Protein AF-A0A7M7NC69-F1 (afdb_monomer_lite)

Radius of gyration: 20.35 Å; chains: 1; bounding box: 44×24×60 Å

Organism: Strongylocentrotus purpuratus (NCBI:txid7668)

Structure (mmCIF, N/CA/C/O backbone):
data_AF-A0A7M7NC69-F1
#
_entry.id   AF-A0A7M7NC69-F1
#
loop_
_atom_site.group_PDB
_atom_site.id
_atom_site.type_symbol
_atom_site.label_atom_id
_atom_site.label_alt_id
_atom_site.label_comp_id
_atom_site.label_asym_id
_atom_site.label_entity_id
_atom_site.label_seq_id
_atom_site.pdbx_PDB_ins_code
_atom_site.Cartn_x
_atom_site.Cartn_y
_atom_site.Cartn_z
_atom_site.occupancy
_atom_site.B_iso_or_equiv
_atom_site.auth_seq_id
_atom_site.auth_comp_id
_atom_site.auth_asym_id
_atom_site.auth_atom_id
_atom_site.pdbx_PDB_model_num
ATOM 1 N N . MET A 1 1 ? -2.591 -1.561 3.687 1.00 37.62 1 MET A N 1
ATOM 2 C CA . MET A 1 1 ? -1.153 -1.321 3.885 1.00 37.62 1 MET A CA 1
ATOM 3 C C . MET A 1 1 ? -0.515 -1.286 2.514 1.00 37.62 1 MET A C 1
ATOM 5 O O . MET A 1 1 ? -0.394 -2.347 1.917 1.00 37.62 1 MET A O 1
ATOM 9 N N . VAL A 1 2 ? -0.069 -0.120 2.028 1.00 35.25 2 VAL A N 1
ATOM 10 C CA . VAL A 1 2 ? 0.760 -0.079 0.810 1.00 35.25 2 VAL A CA 1
ATOM 11 C C . VAL A 1 2 ? 2.094 -0.771 1.100 1.00 35.25 2 VAL A C 1
ATOM 13 O O . VAL A 1 2 ? 2.995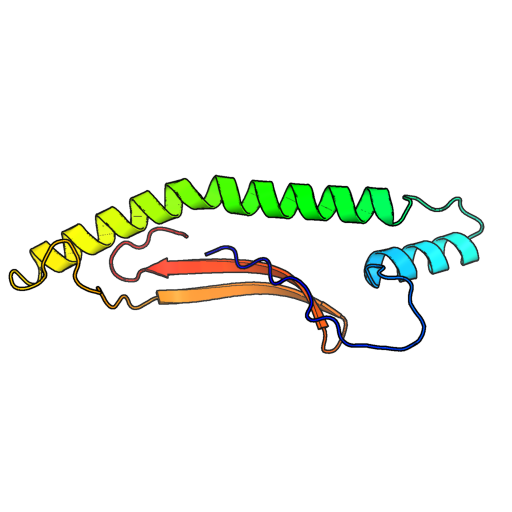 -0.197 1.717 1.00 35.25 2 VAL A O 1
ATOM 16 N N . ILE A 1 3 ? 2.197 -2.044 0.720 1.00 41.12 3 ILE A N 1
ATOM 17 C CA . ILE A 1 3 ? 3.460 -2.776 0.721 1.00 41.12 3 ILE A CA 1
ATOM 18 C C . ILE A 1 3 ? 4.160 -2.447 -0.591 1.00 41.12 3 ILE A C 1
ATOM 20 O O . ILE A 1 3 ? 3.929 -3.090 -1.611 1.00 41.12 3 ILE A O 1
ATOM 24 N N . VAL A 1 4 ? 5.051 -1.460 -0.559 1.00 41.44 4 VAL A N 1
ATOM 25 C CA . VAL A 1 4 ? 6.087 -1.358 -1.589 1.00 41.44 4 VAL A CA 1
ATOM 26 C C . VAL A 1 4 ? 7.134 -2.418 -1.252 1.00 41.44 4 VAL A C 1
ATOM 28 O O . VAL A 1 4 ? 8.044 -2.179 -0.458 1.00 41.44 4 VAL A O 1
ATOM 31 N N . CYS A 1 5 ? 6.973 -3.629 -1.789 1.00 38.25 5 CYS A N 1
ATOM 32 C CA . CYS A 1 5 ? 8.005 -4.656 -1.682 1.00 38.25 5 CYS A CA 1
ATOM 33 C C . CYS A 1 5 ? 9.243 -4.187 -2.451 1.00 38.25 5 CYS A C 1
ATOM 35 O O . CYS A 1 5 ? 9.244 -4.163 -3.679 1.00 38.25 5 CYS A O 1
ATOM 37 N N . ARG A 1 6 ? 10.308 -3.836 -1.721 1.00 39.41 6 ARG A N 1
ATOM 38 C CA . ARG A 1 6 ? 11.647 -3.726 -2.300 1.00 39.41 6 ARG A CA 1
ATOM 39 C C . ARG A 1 6 ? 12.147 -5.116 -2.673 1.00 39.41 6 ARG A C 1
ATOM 41 O O . ARG A 1 6 ? 11.976 -6.076 -1.923 1.00 39.41 6 ARG A O 1
ATOM 48 N N . ASN A 1 7 ? 12.776 -5.174 -3.838 1.00 38.50 7 ASN A N 1
ATOM 49 C CA . ASN A 1 7 ? 13.426 -6.343 -4.403 1.00 38.50 7 ASN A CA 1
ATOM 50 C C . ASN A 1 7 ? 14.302 -7.052 -3.348 1.00 38.50 7 ASN A C 1
ATOM 52 O O . ASN A 1 7 ? 15.130 -6.406 -2.700 1.00 38.50 7 ASN A O 1
ATOM 56 N N . LYS A 1 8 ? 14.169 -8.379 -3.203 1.00 31.02 8 LYS A N 1
ATOM 57 C CA . LYS A 1 8 ? 15.291 -9.167 -2.674 1.00 31.02 8 LYS A CA 1
ATOM 58 C C . LYS A 1 8 ? 16.433 -9.032 -3.688 1.00 31.02 8 LYS A C 1
ATOM 60 O O . LYS A 1 8 ? 16.165 -9.153 -4.884 1.00 31.02 8 LYS A O 1
ATOM 65 N N . PRO A 1 9 ? 17.688 -8.826 -3.262 1.00 34.75 9 PRO A N 1
ATOM 66 C CA . PRO A 1 9 ? 18.813 -8.940 -4.173 1.00 34.75 9 PRO A CA 1
ATOM 67 C C . PRO A 1 9 ? 18.907 -10.409 -4.601 1.00 34.75 9 PRO A C 1
ATOM 69 O O . PRO A 1 9 ? 19.407 -11.250 -3.860 1.00 34.75 9 PRO A O 1
ATOM 72 N N . GLN A 1 10 ? 18.362 -10.749 -5.768 1.00 34.91 10 GLN A N 1
ATOM 73 C CA . GLN A 1 10 ? 18.784 -11.958 -6.460 1.00 34.91 10 GLN A CA 1
ATOM 74 C C . GLN A 1 10 ? 20.052 -11.608 -7.223 1.00 34.91 10 GLN A C 1
ATOM 76 O O . GLN A 1 10 ? 20.030 -10.830 -8.176 1.00 34.91 10 GLN A O 1
ATOM 81 N N . SER A 1 11 ? 21.157 -12.165 -6.741 1.00 29.98 11 SER A N 1
ATOM 82 C CA . SER A 1 11 ? 22.471 -12.142 -7.363 1.00 29.98 11 SER A CA 1
ATOM 83 C C . SER A 1 11 ? 22.403 -12.800 -8.743 1.00 29.98 11 SER A C 1
ATOM 85 O O . SER A 1 11 ? 22.646 -13.994 -8.875 1.00 29.98 11 SER A O 1
ATOM 87 N N . TYR A 1 12 ? 22.067 -12.032 -9.775 1.00 35.78 12 TYR A N 1
ATOM 88 C CA . TYR A 1 12 ? 22.414 -12.384 -11.146 1.00 35.78 12 TYR A CA 1
ATOM 89 C C . TYR A 1 12 ? 23.674 -11.608 -11.507 1.00 35.78 12 TYR A C 1
ATOM 91 O O . TYR A 1 12 ? 23.695 -10.376 -11.503 1.00 35.78 12 TYR A O 1
ATOM 99 N N . SER A 1 13 ? 24.752 -12.350 -11.750 1.00 32.12 13 SER A N 1
ATOM 100 C CA . SER A 1 13 ? 26.026 -11.814 -12.209 1.00 32.12 13 SER A CA 1
ATOM 101 C C . SER A 1 13 ? 25.813 -11.098 -13.545 1.00 32.12 13 SER A C 1
ATOM 103 O O . SER A 1 13 ? 25.641 -11.754 -14.570 1.00 32.12 13 SER A O 1
ATOM 105 N N . GLY A 1 14 ? 25.794 -9.764 -13.542 1.00 35.44 14 GLY A N 1
ATOM 106 C CA . GLY A 1 14 ? 25.885 -8.997 -14.786 1.00 35.44 14 GLY A CA 1
ATOM 107 C C . GLY A 1 14 ? 25.243 -7.612 -14.810 1.00 35.44 14 GLY A C 1
ATOM 108 O O . GLY A 1 14 ? 25.647 -6.808 -15.640 1.00 35.44 14 GLY A O 1
ATOM 109 N N . SER A 1 15 ? 24.296 -7.275 -13.930 1.00 36.56 15 SER A N 1
ATOM 110 C CA . SER A 1 15 ? 23.625 -5.964 -13.995 1.00 36.56 15 SER A CA 1
ATOM 111 C C . SER A 1 15 ? 23.968 -5.082 -12.798 1.00 36.56 15 SER A C 1
ATOM 113 O O . SER A 1 15 ? 23.643 -5.416 -11.657 1.00 36.56 15 SER A O 1
ATOM 115 N N . ASN A 1 16 ? 24.588 -3.933 -13.072 1.00 37.44 16 ASN A N 1
ATOM 116 C CA . ASN A 1 16 ? 24.911 -2.865 -12.125 1.00 37.44 16 ASN A CA 1
ATOM 117 C C . ASN A 1 16 ? 23.653 -2.292 -11.442 1.00 37.44 16 ASN A C 1
ATOM 119 O O . ASN A 1 16 ? 23.185 -1.231 -11.833 1.00 37.44 16 ASN A O 1
ATOM 123 N N . GLY A 1 17 ? 23.084 -2.978 -10.444 1.00 45.62 17 GLY A N 1
ATOM 124 C CA . GLY A 1 17 ? 22.109 -2.431 -9.479 1.00 45.62 17 GLY A CA 1
ATOM 125 C C . GLY A 1 17 ? 20.875 -1.705 -10.050 1.00 45.62 17 GLY A C 1
ATOM 126 O O . GLY A 1 17 ? 20.233 -0.938 -9.329 1.00 45.62 17 GLY A O 1
ATOM 127 N N . GLY A 1 18 ? 20.569 -1.897 -11.333 1.00 51.03 18 GLY A N 1
ATOM 128 C CA . GLY A 1 18 ? 19.536 -1.192 -12.080 1.00 51.03 18 GLY A CA 1
ATOM 129 C C . GLY A 1 18 ? 18.184 -1.892 -12.008 1.00 51.03 18 GLY A C 1
ATOM 130 O O . GLY A 1 18 ? 18.072 -3.098 -11.785 1.00 51.03 18 GLY A O 1
ATOM 131 N N . CYS A 1 19 ? 17.123 -1.112 -12.168 1.00 58.91 19 CYS A N 1
ATOM 132 C C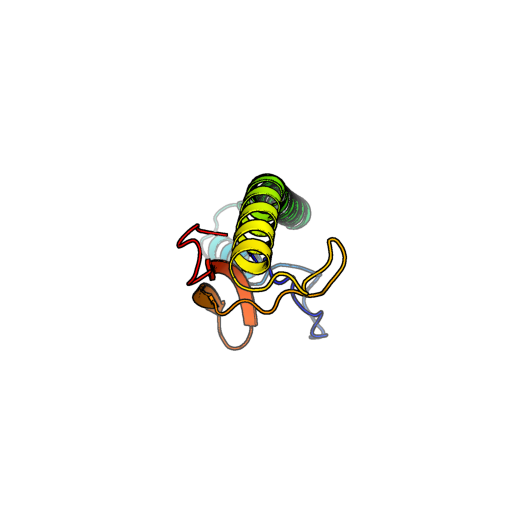A . CYS A 1 19 ? 15.772 -1.624 -12.340 1.00 58.91 19 CYS A CA 1
ATOM 133 C C . CYS A 1 19 ? 15.576 -2.061 -13.802 1.00 58.91 19 CYS A C 1
ATOM 135 O O . CYS A 1 19 ? 15.620 -1.246 -14.720 1.00 58.91 19 CYS A O 1
ATOM 137 N N . LEU A 1 20 ? 15.269 -3.346 -14.005 1.00 65.25 20 LEU A N 1
ATOM 138 C CA . LEU A 1 20 ? 15.195 -3.993 -15.326 1.00 65.25 20 LEU A CA 1
ATOM 139 C C . LEU A 1 20 ? 14.299 -3.272 -16.350 1.00 65.25 20 LEU A C 1
ATOM 141 O O . LEU A 1 20 ? 14.568 -3.329 -17.545 1.00 65.25 20 LEU A O 1
ATOM 145 N N . ALA A 1 21 ? 13.231 -2.603 -15.902 1.00 70.19 21 ALA A N 1
ATOM 146 C CA . ALA A 1 21 ? 12.351 -1.829 -16.780 1.00 70.19 21 ALA A CA 1
ATOM 147 C C . ALA A 1 21 ? 13.069 -0.608 -17.376 1.00 70.19 21 ALA A C 1
ATOM 149 O O . ALA A 1 21 ? 12.998 -0.380 -18.583 1.00 70.19 21 ALA A O 1
ATOM 150 N N . ARG A 1 22 ? 13.802 0.138 -16.542 1.00 77.56 22 ARG A N 1
ATOM 151 C CA . ARG A 1 22 ? 14.603 1.286 -16.974 1.00 77.56 22 ARG A CA 1
ATOM 152 C C . ARG A 1 22 ? 15.724 0.833 -17.899 1.00 77.56 22 ARG A C 1
ATOM 154 O O . ARG A 1 22 ? 15.909 1.451 -18.937 1.00 77.56 22 ARG A O 1
ATOM 161 N N . ASP A 1 23 ? 16.402 -0.260 -17.561 1.00 77.06 23 ASP A N 1
ATOM 162 C CA . ASP A 1 23 ? 17.494 -0.787 -18.385 1.00 77.06 23 ASP A CA 1
ATOM 163 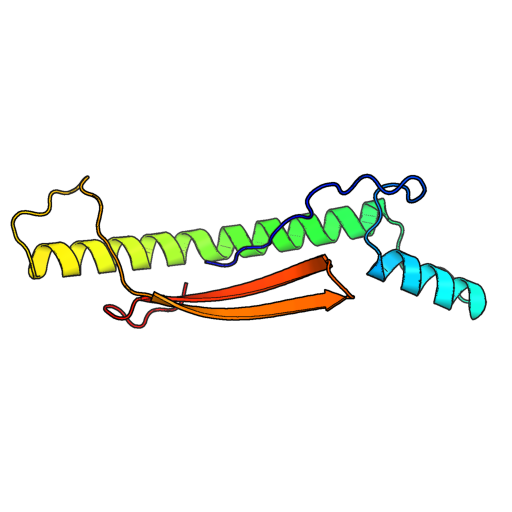C C . ASP A 1 23 ? 16.980 -1.244 -19.762 1.00 77.06 23 ASP A C 1
ATOM 165 O O . ASP A 1 23 ? 17.501 -0.794 -20.774 1.00 77.06 23 ASP A O 1
ATOM 169 N N . SER A 1 24 ? 15.863 -1.982 -19.826 1.00 77.00 24 SER A N 1
ATOM 170 C CA . SER A 1 24 ? 15.261 -2.382 -21.111 1.00 77.00 24 SER A CA 1
ATOM 171 C C . SER A 1 24 ? 14.775 -1.207 -21.967 1.00 77.00 24 SER A C 1
ATOM 173 O O . SER A 1 24 ? 14.842 -1.258 -23.195 1.00 77.00 24 SER A O 1
ATOM 175 N N . LEU A 1 25 ? 14.282 -0.138 -21.332 1.00 79.75 25 LEU A N 1
ATOM 176 C CA . LEU A 1 25 ? 13.888 1.079 -22.034 1.00 79.75 25 LEU A CA 1
ATOM 177 C C . LEU A 1 25 ? 15.123 1.824 -22.550 1.00 79.75 25 LEU A C 1
ATOM 179 O O . LEU A 1 25 ? 15.109 2.294 -23.681 1.00 79.75 25 LEU A O 1
ATOM 183 N N . CYS A 1 26 ? 16.192 1.907 -21.755 1.00 79.88 26 CYS A N 1
ATOM 184 C CA . CYS A 1 26 ? 17.470 2.455 -22.199 1.00 79.88 26 CYS A CA 1
ATOM 185 C C . CYS A 1 26 ? 18.021 1.683 -23.404 1.00 79.88 26 CYS A C 1
ATOM 187 O O . CYS A 1 26 ? 18.374 2.324 -24.388 1.00 79.88 26 CYS A O 1
ATOM 189 N N . ASP A 1 27 ? 18.006 0.347 -23.370 1.00 83.06 27 ASP A N 1
ATOM 190 C CA . ASP A 1 27 ? 18.445 -0.497 -24.487 1.00 83.06 27 ASP A CA 1
ATOM 191 C C . ASP A 1 27 ? 17.634 -0.217 -25.760 1.00 83.06 27 ASP A C 1
ATOM 193 O O . ASP A 1 27 ? 18.199 -0.003 -26.832 1.00 83.06 27 ASP A O 1
ATOM 197 N N . LEU A 1 28 ? 16.302 -0.152 -25.646 1.00 84.00 28 LEU A N 1
ATOM 198 C CA . LEU A 1 28 ? 15.421 0.178 -26.768 1.00 84.00 28 LEU A CA 1
ATOM 199 C C . LEU A 1 28 ? 15.714 1.574 -27.332 1.00 84.00 28 LEU A C 1
ATOM 201 O O . LEU A 1 28 ? 15.775 1.745 -28.545 1.00 84.00 28 LEU A O 1
ATOM 205 N N . LEU A 1 29 ? 15.930 2.570 -26.477 1.00 82.56 29 LEU A N 1
ATOM 206 C CA . LEU A 1 29 ? 16.248 3.929 -26.918 1.00 82.56 29 LEU A CA 1
ATOM 207 C C . LEU A 1 29 ? 17.612 4.002 -27.605 1.00 82.56 29 LEU A C 1
ATOM 209 O O . LEU A 1 29 ? 17.744 4.713 -28.601 1.00 82.56 29 LEU A O 1
ATOM 213 N N . THR A 1 30 ? 18.592 3.235 -27.118 1.00 84.06 30 THR A N 1
ATOM 214 C CA . THR A 1 30 ? 19.888 3.058 -27.779 1.00 84.06 30 THR A CA 1
ATOM 215 C C . THR A 1 30 ? 19.720 2.420 -29.157 1.00 84.06 30 THR A C 1
ATOM 217 O O . THR A 1 30 ? 20.290 2.927 -30.120 1.00 84.06 30 THR A O 1
ATOM 220 N N . ILE A 1 31 ? 18.888 1.378 -29.288 1.00 89.69 31 ILE A N 1
ATOM 221 C CA . ILE A 1 31 ? 18.561 0.752 -30.583 1.00 89.69 31 ILE A CA 1
ATOM 222 C C . ILE A 1 31 ? 17.905 1.761 -31.535 1.00 89.69 31 ILE A C 1
ATOM 224 O O . ILE A 1 31 ? 18.226 1.792 -32.720 1.00 89.69 31 ILE A O 1
ATOM 228 N N . LEU A 1 32 ? 17.008 2.605 -31.024 1.00 90.56 32 LEU A N 1
ATOM 229 C CA . LEU A 1 32 ? 16.315 3.633 -31.804 1.00 90.56 32 LEU A CA 1
ATOM 230 C C . LEU A 1 32 ? 17.186 4.865 -32.116 1.00 90.56 32 LEU A C 1
ATOM 232 O O . LEU A 1 32 ? 16.706 5.793 -32.762 1.00 90.56 32 LEU A O 1
ATOM 236 N N . GLY A 1 33 ? 18.446 4.903 -31.665 1.00 86.12 33 GLY A N 1
ATOM 237 C CA . GLY A 1 33 ? 19.348 6.040 -31.876 1.00 86.12 33 GLY A CA 1
ATOM 238 C C . GLY A 1 33 ? 18.923 7.312 -31.132 1.00 86.12 33 GLY A C 1
ATOM 239 O O . GLY A 1 33 ? 19.317 8.415 -31.503 1.00 86.12 33 GLY A O 1
ATOM 240 N N . THR A 1 34 ? 18.103 7.169 -30.092 1.00 83.50 34 THR A N 1
ATOM 241 C CA . THR A 1 34 ? 17.584 8.273 -29.275 1.00 83.50 34 THR A CA 1
ATOM 242 C C . THR A 1 34 ? 18.360 8.388 -27.963 1.00 83.50 34 THR A C 1
ATOM 244 O O . THR A 1 34 ? 18.813 7.387 -27.406 1.00 83.50 34 THR A O 1
ATOM 247 N N . ALA A 1 35 ? 18.535 9.611 -27.455 1.00 73.69 35 ALA A N 1
ATOM 248 C CA . ALA A 1 35 ? 19.256 9.834 -26.203 1.00 73.69 35 ALA A CA 1
ATOM 249 C C . ALA A 1 35 ? 18.555 9.131 -25.015 1.00 73.69 35 ALA A C 1
ATOM 251 O O . ALA A 1 35 ? 17.322 9.145 -24.937 1.00 73.69 35 ALA A O 1
ATOM 252 N N . PRO A 1 36 ? 19.305 8.529 -24.072 1.00 66.19 36 PRO A N 1
ATOM 253 C CA . PRO A 1 36 ? 18.712 7.843 -22.928 1.00 66.19 36 PRO A CA 1
ATOM 254 C C . PRO A 1 36 ? 18.011 8.835 -21.988 1.00 66.19 36 PRO A C 1
ATOM 256 O O . PRO A 1 36 ? 18.552 9.886 -21.655 1.00 66.19 36 PRO A O 1
ATOM 259 N N . LEU A 1 37 ? 16.806 8.474 -21.535 1.00 67.69 37 LEU A N 1
ATOM 260 C CA . LEU A 1 37 ? 15.895 9.399 -20.850 1.00 67.69 37 LEU A CA 1
ATOM 261 C C . LEU A 1 37 ? 16.327 9.785 -19.423 1.00 67.69 37 LEU A C 1
ATOM 263 O O . LEU A 1 37 ? 16.047 10.906 -19.012 1.00 67.69 37 LEU A O 1
ATOM 267 N N . VAL A 1 38 ? 16.973 8.895 -18.648 1.00 70.81 38 VAL A N 1
ATOM 268 C CA . VAL A 1 38 ? 17.376 9.161 -17.246 1.00 70.81 38 VAL A CA 1
ATOM 269 C C . VAL A 1 38 ? 18.534 8.243 -16.799 1.00 70.81 38 VAL A C 1
ATOM 271 O O . VAL A 1 38 ? 18.521 7.028 -17.037 1.00 70.81 38 VAL A O 1
ATOM 274 N N . GLU A 1 39 ? 19.523 8.791 -16.085 1.00 78.19 39 GLU A N 1
ATOM 275 C CA . GLU A 1 39 ? 20.588 8.005 -15.440 1.00 78.19 39 GLU A CA 1
ATOM 276 C C . GLU A 1 39 ? 20.057 7.130 -14.288 1.00 78.19 39 GLU A C 1
ATOM 278 O O . GLU A 1 39 ? 19.186 7.546 -13.518 1.00 78.19 39 GLU A O 1
ATOM 283 N N . ALA A 1 40 ? 20.617 5.926 -14.118 1.00 78.06 40 ALA A N 1
ATOM 284 C CA . ALA A 1 40 ? 20.183 4.973 -13.089 1.00 78.06 40 ALA A CA 1
ATOM 285 C C . ALA A 1 40 ? 20.140 5.561 -11.660 1.00 78.06 40 ALA A C 1
ATOM 287 O O . ALA A 1 40 ? 19.145 5.332 -10.967 1.00 78.06 40 ALA A O 1
ATOM 288 N N . PRO A 1 41 ? 21.133 6.356 -11.199 1.00 80.31 41 PRO A N 1
ATOM 289 C CA . PRO A 1 41 ? 21.098 6.940 -9.858 1.00 80.31 41 PRO A CA 1
ATOM 290 C C . PRO A 1 41 ? 19.938 7.924 -9.666 1.00 80.31 41 PRO A C 1
ATOM 292 O O . PRO A 1 41 ? 19.308 7.934 -8.607 1.00 80.31 41 PRO A O 1
ATOM 295 N N . SER A 1 42 ? 19.634 8.726 -10.691 1.00 80.94 42 SER A N 1
ATOM 296 C CA . SER A 1 42 ? 18.531 9.691 -10.662 1.00 80.94 42 SER A CA 1
ATOM 297 C C . SER A 1 42 ? 17.176 8.978 -10.607 1.00 80.94 42 SER A C 1
ATOM 299 O O . SER A 1 42 ? 16.347 9.279 -9.746 1.00 80.94 42 SER A O 1
ATOM 301 N N . TYR A 1 43 ? 16.992 7.945 -11.437 1.00 79.50 43 TYR A N 1
ATOM 302 C CA . TYR A 1 43 ? 15.783 7.121 -11.427 1.00 79.50 43 TYR A CA 1
ATOM 303 C C . TYR A 1 43 ? 15.581 6.416 -10.078 1.00 79.50 43 TYR A C 1
ATOM 305 O O . TYR A 1 43 ? 14.511 6.507 -9.477 1.00 79.50 43 TYR A O 1
ATOM 313 N N . ASN A 1 44 ? 16.621 5.759 -9.556 1.00 77.81 44 ASN A N 1
ATOM 314 C CA . ASN A 1 44 ? 16.539 5.039 -8.285 1.00 77.81 44 ASN A CA 1
ATOM 315 C C . ASN A 1 44 ? 16.229 5.981 -7.113 1.00 77.81 44 ASN A C 1
ATOM 317 O O . ASN A 1 44 ? 15.439 5.627 -6.235 1.00 77.81 44 ASN A O 1
ATOM 321 N N . ARG A 1 45 ? 16.794 7.198 -7.112 1.00 82.56 45 ARG A N 1
ATOM 322 C CA . ARG A 1 45 ? 16.454 8.234 -6.127 1.00 82.56 45 ARG A CA 1
ATOM 323 C C . ARG A 1 45 ? 14.978 8.609 -6.217 1.00 82.56 45 ARG A C 1
ATOM 325 O O . ARG A 1 45 ? 14.303 8.622 -5.194 1.00 82.56 45 ARG A O 1
ATOM 332 N N . HIS A 1 46 ? 14.475 8.860 -7.423 1.00 80.81 46 HIS A N 1
ATOM 333 C CA . HIS A 1 46 ? 13.077 9.225 -7.634 1.00 80.81 46 HIS A CA 1
ATOM 334 C C . HIS A 1 46 ? 12.110 8.137 -7.140 1.00 80.81 46 HIS A C 1
ATOM 336 O O . HIS A 1 46 ? 11.181 8.425 -6.387 1.00 80.81 46 HIS A O 1
ATOM 342 N N . ILE A 1 47 ? 12.374 6.873 -7.478 1.00 78.06 47 ILE A N 1
ATOM 343 C CA . ILE A 1 47 ? 11.585 5.731 -7.001 1.00 78.06 47 ILE A CA 1
AT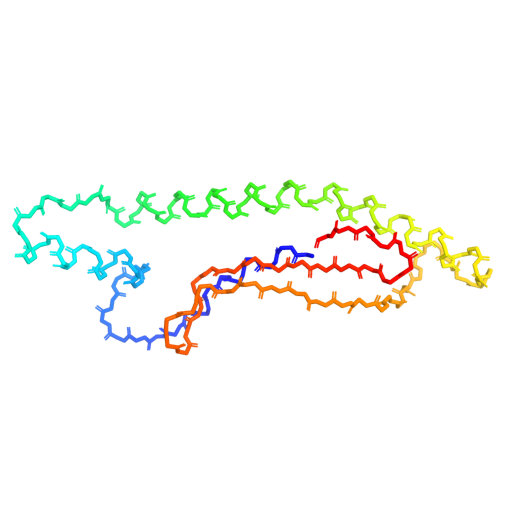OM 344 C C . ILE A 1 47 ? 11.628 5.605 -5.473 1.00 78.06 47 ILE A C 1
ATOM 346 O O . ILE A 1 47 ? 10.597 5.365 -4.839 1.00 78.06 47 ILE A O 1
ATOM 350 N N . ALA A 1 48 ? 12.798 5.799 -4.858 1.00 80.88 48 ALA A N 1
ATOM 351 C CA . ALA A 1 48 ? 12.921 5.782 -3.406 1.00 80.88 48 ALA A CA 1
ATOM 352 C C . ALA A 1 48 ? 12.089 6.896 -2.748 1.00 80.88 48 ALA A C 1
ATOM 354 O O . ALA A 1 48 ? 11.404 6.623 -1.762 1.00 80.88 48 ALA A O 1
ATOM 355 N N . THR A 1 49 ? 12.095 8.107 -3.316 1.00 84.50 49 THR A N 1
ATOM 356 C CA . THR A 1 49 ? 11.282 9.241 -2.851 1.00 84.50 49 THR A CA 1
ATOM 357 C C . THR A 1 49 ? 9.782 8.968 -2.978 1.00 84.50 49 THR A C 1
ATOM 359 O O . THR A 1 49 ? 9.031 9.220 -2.037 1.00 84.50 49 THR A O 1
ATOM 362 N N . LEU A 1 50 ? 9.327 8.408 -4.103 1.00 81.88 50 LEU A N 1
ATOM 363 C CA . LEU A 1 50 ? 7.920 8.024 -4.276 1.00 81.88 50 LEU A CA 1
ATOM 364 C C . LEU A 1 50 ? 7.496 6.970 -3.248 1.00 81.88 50 LEU A C 1
ATOM 366 O O . LEU A 1 50 ? 6.433 7.082 -2.635 1.00 81.88 50 LEU A O 1
ATOM 370 N N . SER A 1 51 ? 8.350 5.971 -3.013 1.00 80.25 51 SER A N 1
ATOM 371 C CA . SER A 1 51 ? 8.098 4.942 -2.007 1.00 80.25 51 SER A CA 1
ATOM 372 C C . SER A 1 51 ? 8.007 5.524 -0.597 1.00 80.25 51 SER A C 1
ATOM 374 O O . SER A 1 51 ? 7.138 5.096 0.163 1.00 80.25 51 SER A O 1
ATOM 376 N N . SER A 1 52 ? 8.882 6.463 -0.223 1.00 81.69 52 SER A N 1
ATOM 377 C CA . SER A 1 52 ? 8.837 7.075 1.108 1.00 81.69 52 SER A CA 1
ATOM 378 C C . SER A 1 52 ? 7.597 7.947 1.286 1.00 81.69 52 SER A C 1
ATOM 380 O O . SER A 1 52 ? 6.934 7.842 2.314 1.00 81.69 52 SER A O 1
ATOM 382 N N . LEU A 1 53 ? 7.232 8.733 0.268 1.00 83.94 53 LEU A N 1
ATOM 383 C CA . LEU A 1 53 ? 6.050 9.596 0.301 1.00 83.94 53 LEU A CA 1
ATOM 384 C C . LEU A 1 53 ? 4.750 8.780 0.398 1.00 83.94 53 LEU A C 1
ATOM 386 O O . LEU A 1 53 ? 3.859 9.095 1.187 1.00 83.94 53 LEU A O 1
ATOM 390 N N . SER A 1 54 ? 4.654 7.684 -0.358 1.00 80.50 54 SER A N 1
ATOM 391 C CA . SER A 1 54 ? 3.513 6.764 -0.286 1.00 80.50 54 SER A CA 1
ATOM 392 C C . SER A 1 54 ? 3.391 6.102 1.093 1.00 80.50 54 SER A C 1
ATOM 394 O O . SER A 1 54 ? 2.293 5.967 1.638 1.00 80.50 54 SER A O 1
ATOM 396 N N . GLN A 1 55 ? 4.516 5.726 1.708 1.00 80.50 55 GLN A N 1
ATOM 397 C CA . GLN A 1 55 ? 4.501 5.180 3.064 1.00 80.50 55 GLN A CA 1
ATOM 398 C C . GLN A 1 55 ? 4.088 6.221 4.100 1.00 80.50 55 GLN A C 1
ATOM 400 O O . GLN A 1 55 ? 3.319 5.887 4.996 1.00 80.50 55 GLN A O 1
ATOM 405 N N . GLU A 1 56 ? 4.588 7.451 3.992 1.00 84.44 56 GLU A N 1
ATOM 406 C CA . GLU A 1 56 ? 4.281 8.539 4.920 1.00 84.44 56 GLU A CA 1
ATOM 407 C C . GLU A 1 56 ? 2.804 8.922 4.886 1.00 84.44 56 GLU A C 1
ATOM 409 O O . GLU A 1 56 ? 2.150 8.882 5.924 1.00 84.44 56 GLU A O 1
ATOM 414 N N . THR A 1 57 ? 2.249 9.151 3.696 1.00 79.38 57 THR A N 1
ATOM 415 C CA . THR A 1 57 ? 0.812 9.430 3.514 1.00 79.38 57 THR A CA 1
ATOM 416 C C . THR A 1 57 ? -0.081 8.315 4.065 1.00 79.38 57 THR A C 1
ATOM 418 O O . THR A 1 57 ? -1.159 8.576 4.591 1.00 79.38 57 THR A O 1
ATOM 421 N N . SER A 1 58 ? 0.387 7.065 4.030 1.00 80.62 58 SER A N 1
ATOM 422 C CA . SER A 1 58 ? -0.353 5.926 4.583 1.00 80.62 58 SER A CA 1
ATOM 423 C C . SER A 1 58 ? -0.260 5.801 6.112 1.00 80.62 58 SER A C 1
ATOM 425 O O . SER A 1 58 ? -1.042 5.052 6.699 1.00 80.62 58 SER A O 1
ATOM 427 N N . LYS A 1 59 ? 0.707 6.443 6.788 1.00 84.88 59 LYS A N 1
ATOM 428 C CA . LYS A 1 59 ? 0.929 6.256 8.239 1.00 84.88 59 LYS A CA 1
ATOM 429 C C . LYS A 1 59 ? -0.234 6.780 9.067 1.00 84.88 59 LYS A C 1
ATOM 431 O O . LYS A 1 59 ? -0.678 6.086 9.980 1.00 84.88 59 LYS A O 1
ATOM 436 N N . ASP A 1 60 ? -0.718 7.974 8.757 1.00 85.56 60 ASP A N 1
ATOM 437 C CA . ASP A 1 60 ? -1.753 8.616 9.567 1.00 85.56 60 ASP A CA 1
ATOM 438 C C . ASP A 1 60 ? -3.095 7.906 9.407 1.00 85.56 60 ASP A C 1
ATOM 440 O O . ASP A 1 60 ? -3.769 7.622 10.399 1.00 85.56 60 ASP A O 1
ATOM 444 N N . GLN A 1 61 ? -3.413 7.479 8.181 1.00 84.50 61 GLN A N 1
ATOM 445 C CA . GLN A 1 61 ? -4.595 6.664 7.918 1.00 84.50 61 GLN A CA 1
ATOM 446 C C . GLN A 1 61 ? -4.527 5.315 8.649 1.00 84.50 61 GLN A C 1
ATOM 448 O O . GLN A 1 61 ? -5.490 4.923 9.303 1.00 84.50 61 GLN A O 1
ATOM 453 N N . LYS A 1 62 ? -3.370 4.633 8.634 1.00 85.31 62 LYS A N 1
ATOM 454 C CA . LYS A 1 62 ? -3.164 3.388 9.399 1.00 85.31 62 LYS A CA 1
ATOM 455 C C . LYS A 1 62 ? -3.410 3.582 10.892 1.00 85.31 62 LYS A C 1
ATOM 457 O O . LYS A 1 62 ? -4.083 2.756 11.499 1.00 85.31 62 LYS A O 1
ATOM 462 N N . LYS A 1 63 ? -2.877 4.657 11.483 1.00 89.00 63 LYS A N 1
ATOM 463 C CA . LYS A 1 63 ? -3.067 4.960 12.911 1.00 89.00 63 LYS A CA 1
ATOM 464 C C . LYS A 1 63 ? -4.537 5.207 13.238 1.00 89.00 63 LYS A C 1
ATOM 466 O O . LYS A 1 63 ? -5.036 4.655 14.214 1.00 89.00 63 LYS A O 1
ATOM 471 N N . LYS A 1 64 ? -5.230 5.991 12.407 1.00 88.88 64 LYS A N 1
ATOM 472 C CA . LYS A 1 64 ? -6.657 6.283 12.576 1.00 88.88 64 LYS A CA 1
ATOM 473 C C . LYS A 1 64 ? -7.504 5.010 12.516 1.00 88.88 64 LYS A C 1
ATOM 475 O O . LYS A 1 64 ? -8.314 4.772 13.410 1.00 88.88 64 LYS A O 1
ATOM 480 N N . VAL A 1 65 ? -7.276 4.168 11.507 1.00 87.50 65 VAL A N 1
ATOM 481 C CA . VAL A 1 65 ? -8.010 2.905 11.346 1.00 87.50 65 VAL A CA 1
ATOM 482 C C . VAL A 1 65 ? -7.704 1.937 12.488 1.00 87.50 65 VAL A C 1
ATOM 484 O O . VAL A 1 65 ? -8.627 1.334 13.027 1.00 87.50 65 VAL A O 1
ATOM 487 N N . ALA A 1 66 ? -6.442 1.829 12.914 1.00 88.31 66 ALA A N 1
ATOM 488 C CA . ALA A 1 66 ? -6.056 0.985 14.043 1.00 88.31 66 ALA A CA 1
ATOM 489 C C . ALA A 1 66 ? -6.735 1.414 15.355 1.00 88.31 66 ALA A C 1
ATOM 491 O O . ALA A 1 66 ? -7.240 0.563 16.084 1.00 88.31 66 ALA A O 1
ATOM 492 N N . ALA A 1 67 ? -6.804 2.722 15.631 1.00 89.81 67 ALA A N 1
ATOM 493 C CA . ALA A 1 67 ? -7.510 3.245 16.800 1.00 89.81 67 ALA A CA 1
ATOM 494 C C . ALA A 1 67 ? -9.017 2.939 16.744 1.00 89.81 67 ALA A C 1
ATOM 496 O O . ALA A 1 67 ? -9.593 2.490 17.732 1.00 89.81 67 ALA A O 1
ATOM 497 N N . CYS A 1 68 ? -9.647 3.109 15.574 1.00 89.69 68 CYS A N 1
ATOM 498 C CA . CYS A 1 68 ? -11.063 2.789 15.391 1.00 89.69 68 CYS A CA 1
ATOM 499 C C . CYS A 1 68 ? -11.354 1.290 15.574 1.00 89.69 68 CYS A C 1
ATOM 501 O O . CYS A 1 68 ? -12.324 0.929 16.237 1.00 89.69 68 CYS A O 1
ATOM 503 N N . LEU A 1 69 ? -10.506 0.415 15.025 1.00 90.25 69 LEU A N 1
ATOM 504 C CA . LEU A 1 69 ? -10.639 -1.035 15.181 1.00 90.25 69 LEU A CA 1
ATOM 505 C C . LEU A 1 69 ? -10.499 -1.468 16.638 1.00 90.25 69 LEU A C 1
ATOM 507 O O . LEU A 1 69 ? -11.310 -2.263 17.105 1.00 90.25 69 LEU A O 1
ATOM 511 N N . ARG A 1 70 ? -9.517 -0.918 17.364 1.00 88.94 70 ARG A N 1
ATOM 512 C CA . ARG A 1 70 ? -9.344 -1.211 18.791 1.00 88.94 70 ARG A CA 1
ATOM 513 C C . ARG A 1 70 ? -10.573 -0.793 19.591 1.00 88.94 70 ARG A C 1
ATOM 515 O O . ARG A 1 70 ? -11.062 -1.600 20.370 1.00 88.94 70 ARG A O 1
ATOM 522 N N . GLN A 1 71 ? -11.112 0.404 19.351 1.00 89.06 71 GLN A N 1
ATOM 523 C CA . GLN A 1 71 ? -12.330 0.843 20.034 1.00 89.06 71 GLN A CA 1
ATOM 524 C C . GLN A 1 71 ? -13.491 -0.129 19.789 1.00 89.06 71 GLN A C 1
ATOM 526 O O . GLN A 1 71 ? -14.110 -0.593 20.737 1.00 89.06 71 GLN A O 1
ATOM 531 N N . ARG A 1 72 ? -13.724 -0.529 18.532 1.00 88.19 72 ARG A N 1
ATOM 532 C CA . ARG A 1 72 ? -14.779 -1.502 18.198 1.00 88.19 72 ARG A CA 1
ATOM 533 C C . ARG A 1 72 ? -14.545 -2.877 18.820 1.00 88.19 72 ARG A C 1
ATOM 535 O O . ARG A 1 72 ? -15.513 -3.564 19.130 1.00 88.19 72 ARG A O 1
ATOM 542 N N . ALA A 1 73 ? -13.291 -3.300 18.965 1.00 88.62 73 ALA A N 1
ATOM 543 C CA . ALA A 1 73 ? -12.959 -4.550 19.635 1.00 88.62 73 ALA A CA 1
ATOM 544 C C . ALA A 1 73 ? -13.286 -4.471 21.133 1.00 88.62 73 ALA A C 1
ATOM 546 O O . ALA A 1 73 ? -13.962 -5.359 21.639 1.00 88.62 73 ALA A O 1
ATOM 547 N N . MET A 1 74 ? -12.912 -3.374 21.801 1.00 89.62 74 MET A N 1
ATOM 548 C CA . MET A 1 74 ? -13.233 -3.128 23.214 1.00 89.62 74 MET A CA 1
ATOM 549 C C . MET A 1 74 ? -14.743 -2.985 23.462 1.00 89.62 74 MET A C 1
ATOM 551 O O . MET A 1 74 ? -15.240 -3.422 24.496 1.00 89.62 74 MET A O 1
ATOM 555 N N . ASP A 1 75 ? -15.490 -2.420 22.507 1.00 88.56 75 ASP A N 1
ATOM 556 C CA . ASP A 1 75 ? -16.953 -2.319 22.592 1.00 88.56 75 ASP A CA 1
ATOM 557 C C . ASP A 1 75 ? -17.636 -3.702 22.508 1.00 88.56 75 ASP A C 1
ATOM 559 O O . ASP A 1 75 ? -18.717 -3.897 23.066 1.00 88.56 75 ASP A O 1
ATOM 563 N N . LYS A 1 76 ? -17.029 -4.665 21.794 1.00 87.50 76 LYS A N 1
ATOM 564 C CA . LYS A 1 76 ? -17.540 -6.041 21.640 1.00 87.50 76 LYS A CA 1
ATOM 565 C C . LYS A 1 76 ? -17.075 -6.975 22.758 1.00 87.50 76 LYS A C 1
ATOM 567 O O . LYS A 1 76 ? -17.817 -7.883 23.127 1.00 87.50 76 LYS A O 1
ATOM 572 N N . ASP A 1 77 ? -15.863 -6.772 23.262 1.00 87.12 77 ASP A N 1
ATOM 573 C CA . ASP A 1 77 ? -15.242 -7.587 24.300 1.00 87.12 77 ASP A CA 1
ATOM 574 C C . ASP A 1 77 ? -14.527 -6.698 25.327 1.00 87.12 77 ASP A C 1
ATOM 576 O O . ASP A 1 77 ? -13.457 -6.139 25.080 1.00 87.12 77 ASP A O 1
ATOM 580 N N . LEU A 1 78 ? -15.128 -6.607 26.516 1.00 85.88 78 LEU A N 1
ATOM 581 C CA . LEU A 1 78 ? -14.640 -5.802 27.638 1.00 85.88 78 LEU A CA 1
ATOM 582 C C . LEU A 1 78 ? -13.358 -6.362 28.280 1.00 85.88 78 LEU A C 1
ATOM 584 O O . LEU A 1 78 ? -12.791 -5.710 29.155 1.00 85.88 78 LEU A O 1
ATOM 588 N N . THR A 1 79 ? -12.919 -7.567 27.900 1.00 88.81 79 THR A N 1
ATOM 589 C CA . THR A 1 79 ? -11.681 -8.175 28.415 1.00 88.81 79 THR A CA 1
ATOM 590 C C . THR A 1 79 ? -10.431 -7.706 27.676 1.00 88.81 79 THR A C 1
ATOM 592 O O . THR A 1 79 ? -9.328 -7.874 28.195 1.00 88.81 79 THR A O 1
ATOM 595 N N . ILE A 1 80 ? -10.597 -7.073 26.509 1.00 87.00 80 ILE A N 1
ATOM 596 C CA . ILE A 1 80 ? -9.498 -6.547 25.698 1.00 87.00 80 ILE A CA 1
ATOM 597 C C . ILE A 1 80 ? -8.941 -5.277 26.347 1.00 87.00 8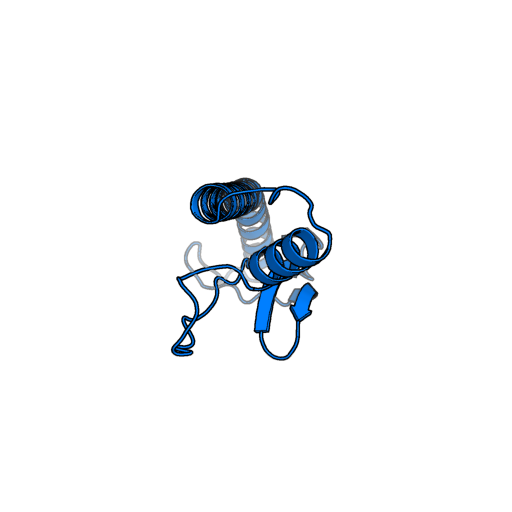0 ILE A C 1
ATOM 599 O O . ILE A 1 80 ? -9.603 -4.239 26.420 1.00 87.00 80 ILE A O 1
ATOM 603 N N . GLY A 1 81 ? -7.688 -5.349 26.785 1.00 84.19 81 GLY A N 1
ATOM 604 C CA . GLY A 1 81 ? -6.934 -4.225 27.317 1.00 84.19 81 GLY A CA 1
ATOM 605 C C . GLY A 1 81 ? -6.349 -3.306 26.239 1.00 84.19 81 GLY A C 1
ATOM 606 O O . GLY A 1 81 ? -6.266 -3.623 25.050 1.00 84.19 81 GLY A O 1
ATOM 607 N N . GLU A 1 82 ? -5.860 -2.143 26.672 1.00 82.50 82 GLU A N 1
ATOM 608 C CA . GLU A 1 82 ? -5.298 -1.104 25.793 1.00 82.50 82 GLU A CA 1
ATOM 609 C C . GLU A 1 82 ? -4.070 -1.568 24.988 1.00 82.50 82 GLU A C 1
ATOM 611 O O . GLU A 1 82 ? -3.831 -1.073 23.888 1.00 82.50 82 GLU A O 1
ATOM 616 N N . ASN A 1 83 ? -3.318 -2.548 25.497 1.00 85.75 83 ASN A N 1
ATOM 617 C CA . ASN A 1 83 ? -2.098 -3.058 24.863 1.00 85.75 83 ASN A CA 1
ATOM 618 C C . ASN A 1 83 ? -2.249 -4.462 24.265 1.00 85.75 83 ASN A C 1
ATOM 620 O O . ASN A 1 83 ? -1.279 -4.997 23.728 1.00 85.75 83 ASN A O 1
ATOM 624 N N . ASP A 1 84 ? -3.445 -5.048 24.317 1.00 88.56 84 ASP A N 1
ATOM 625 C CA . ASP A 1 84 ? -3.658 -6.398 23.802 1.00 88.56 84 ASP A CA 1
ATOM 626 C C . ASP A 1 84 ? -3.633 -6.424 22.273 1.00 88.56 84 ASP A C 1
ATOM 628 O O . ASP A 1 84 ? -3.911 -5.419 21.601 1.00 88.56 84 ASP A O 1
ATOM 632 N N . TYR A 1 85 ? -3.282 -7.583 21.720 1.00 87.19 85 TYR A N 1
ATOM 633 C CA . TYR A 1 85 ? -3.372 -7.830 20.287 1.00 87.19 85 TYR A CA 1
ATOM 634 C C . TYR A 1 85 ? -4.840 -7.988 19.885 1.00 87.19 85 TYR A C 1
ATOM 636 O O . TYR A 1 85 ? -5.597 -8.698 20.539 1.00 87.19 85 TYR A O 1
ATOM 644 N N . VAL A 1 86 ? -5.228 -7.323 18.797 1.00 87.69 86 VAL A N 1
ATOM 645 C CA . VAL A 1 86 ? -6.576 -7.404 18.228 1.00 87.69 86 VAL A CA 1
ATOM 646 C C . VAL A 1 86 ? -6.464 -8.064 16.863 1.00 87.69 86 VAL A C 1
ATOM 648 O O . VAL A 1 86 ? -5.861 -7.495 15.949 1.00 87.69 86 VAL A O 1
ATOM 651 N N . ASP A 1 87 ? -7.041 -9.254 16.728 1.00 86.62 87 ASP A N 1
ATOM 652 C CA . ASP A 1 87 ? -7.109 -9.953 15.449 1.00 86.62 87 ASP A CA 1
ATOM 653 C C . ASP A 1 87 ? -8.213 -9.350 14.579 1.00 86.62 87 ASP A C 1
ATOM 655 O O . ASP A 1 87 ? -9.360 -9.204 15.001 1.00 86.62 87 ASP A O 1
ATOM 659 N N . VAL A 1 88 ? -7.863 -8.985 13.343 1.00 84.06 88 VAL A N 1
ATOM 660 C CA . VAL A 1 88 ? -8.768 -8.294 12.419 1.00 84.06 88 VAL A CA 1
ATOM 661 C C . VAL A 1 88 ? -8.806 -9.027 11.089 1.00 84.06 88 VAL A C 1
ATOM 663 O O . VAL A 1 88 ? -7.787 -9.181 10.413 1.00 84.06 88 VAL A O 1
ATOM 666 N N . ALA A 1 89 ? -10.004 -9.439 10.684 1.00 87.62 89 ALA A N 1
ATOM 667 C CA . ALA A 1 89 ? -10.227 -10.005 9.364 1.00 87.62 89 ALA A CA 1
ATOM 668 C C . ALA A 1 89 ? -10.196 -8.902 8.293 1.00 87.62 89 ALA A C 1
ATOM 670 O O . ALA A 1 89 ? -10.870 -7.872 8.409 1.00 87.62 89 ALA A O 1
ATOM 671 N N . VAL A 1 90 ? -9.415 -9.130 7.235 1.00 84.06 90 VAL A N 1
ATOM 672 C CA . VAL A 1 90 ? -9.221 -8.182 6.132 1.00 84.06 90 VAL A CA 1
ATOM 673 C C . VAL A 1 90 ? -9.268 -8.915 4.780 1.00 84.06 90 VAL A C 1
ATOM 675 O O . VAL A 1 90 ? -8.544 -9.897 4.604 1.00 84.06 90 VAL A O 1
ATOM 678 N N . PRO A 1 91 ? -10.060 -8.470 3.787 1.00 83.19 91 PRO A N 1
ATOM 679 C CA . PRO A 1 91 ? -9.780 -8.737 2.394 1.00 83.19 91 PRO A CA 1
ATOM 680 C C . PRO A 1 91 ? -8.554 -7.923 1.964 1.00 83.19 91 PRO A C 1
ATOM 682 O O . PRO A 1 91 ? -8.314 -6.793 2.409 1.00 83.19 91 PRO A O 1
ATOM 685 N N . TYR A 1 92 ? -7.790 -8.521 1.063 1.00 83.88 92 TYR A N 1
ATOM 686 C CA . TYR A 1 92 ? -6.652 -7.897 0.415 1.00 83.88 92 TYR A CA 1
ATOM 687 C C . TYR A 1 92 ? -6.909 -7.861 -1.084 1.00 83.88 92 TYR A C 1
ATOM 689 O O . TYR A 1 92 ? -7.212 -8.895 -1.679 1.00 83.88 92 TYR A O 1
ATOM 697 N N . ASP A 1 93 ? -6.747 -6.685 -1.677 1.00 81.12 93 ASP A N 1
ATOM 698 C CA . ASP A 1 93 ? -6.712 -6.514 -3.124 1.00 81.12 93 ASP A CA 1
ATOM 699 C C . ASP A 1 93 ? -5.464 -5.720 -3.498 1.00 81.12 93 ASP A C 1
ATOM 701 O O . ASP A 1 93 ? -5.006 -4.853 -2.756 1.00 81.12 93 ASP A O 1
ATOM 705 N N . GLY A 1 94 ? -4.864 -6.026 -4.635 1.00 76.50 94 GLY A N 1
ATOM 706 C CA . GLY A 1 94 ? -3.633 -5.376 -5.026 1.00 76.50 94 GLY A CA 1
ATOM 707 C C . GLY A 1 94 ? -3.259 -5.640 -6.464 1.00 76.50 94 GLY A C 1
ATOM 708 O O . GLY A 1 94 ? -3.457 -6.725 -7.009 1.00 76.50 94 GLY A O 1
ATOM 709 N N . THR A 1 95 ? -2.643 -4.629 -7.063 1.00 72.25 95 THR A N 1
ATOM 710 C CA . THR A 1 95 ? -2.020 -4.740 -8.373 1.00 72.25 95 THR A CA 1
ATOM 711 C C . THR A 1 95 ? -0.512 -4.643 -8.235 1.00 72.25 95 THR A C 1
ATOM 713 O O . THR A 1 95 ? 0.037 -3.814 -7.506 1.00 72.25 95 THR A O 1
ATOM 716 N N . TRP A 1 96 ? 0.183 -5.510 -8.952 1.00 73.06 96 TRP A N 1
ATOM 717 C CA . TRP A 1 96 ? 1.636 -5.572 -8.986 1.00 73.06 96 TRP A CA 1
ATOM 718 C C . TRP A 1 96 ? 2.095 -5.452 -10.420 1.00 73.06 96 TRP A C 1
ATOM 720 O O . TRP A 1 96 ? 1.645 -6.193 -11.297 1.00 73.06 96 TRP A O 1
ATOM 730 N N . HIS A 1 97 ? 3.065 -4.573 -10.641 1.00 62.53 97 HIS A N 1
ATOM 731 C CA . HIS A 1 97 ? 3.797 -4.571 -11.886 1.00 62.53 97 HIS A CA 1
ATOM 732 C C . HIS A 1 97 ? 4.724 -5.795 -11.902 1.00 62.53 97 HIS A C 1
ATOM 734 O O . HIS A 1 97 ? 5.817 -5.782 -11.325 1.00 62.53 97 HIS A O 1
ATOM 740 N N . ARG A 1 98 ? 4.246 -6.885 -12.511 1.00 57.53 98 ARG A N 1
ATOM 741 C CA . ARG A 1 98 ? 4.996 -8.130 -12.711 1.00 57.53 98 ARG A CA 1
ATOM 742 C C . ARG A 1 98 ? 5.640 -8.135 -14.096 1.00 57.53 98 ARG A C 1
ATOM 744 O O . ARG A 1 98 ? 4.955 -7.912 -15.090 1.00 57.53 98 ARG A O 1
ATOM 751 N N . ARG A 1 99 ? 6.933 -8.467 -14.167 1.00 53.34 99 ARG A N 1
ATOM 752 C CA . ARG A 1 99 ? 7.604 -8.864 -15.415 1.00 53.34 99 ARG A CA 1
ATOM 753 C C . ARG A 1 99 ? 8.339 -10.182 -15.160 1.00 53.34 99 ARG A C 1
ATOM 755 O O . ARG A 1 99 ? 9.416 -10.190 -14.578 1.00 53.34 99 ARG A O 1
ATOM 762 N N . GLY A 1 100 ? 7.734 -11.301 -15.562 1.00 61.16 100 GLY A N 1
ATOM 763 C CA . GLY A 1 100 ? 8.215 -12.643 -15.205 1.00 61.16 100 GLY A CA 1
ATOM 764 C C . GLY A 1 100 ? 7.951 -12.985 -13.731 1.00 61.16 100 GLY A C 1
ATOM 765 O O . GLY A 1 100 ? 6.899 -12.642 -13.195 1.00 61.16 100 GLY A O 1
ATOM 766 N N . TYR A 1 101 ? 8.904 -13.648 -13.069 1.00 50.03 101 TYR A N 1
ATOM 767 C CA . TYR A 1 101 ? 8.799 -14.046 -11.654 1.00 50.03 101 TYR A CA 1
ATOM 768 C C . TYR A 1 101 ? 9.148 -12.931 -10.650 1.00 50.03 101 TYR A C 1
ATOM 770 O O . TYR A 1 101 ? 9.104 -13.165 -9.443 1.00 50.03 101 TYR A O 1
ATOM 778 N N . THR A 1 102 ? 9.493 -11.724 -11.110 1.00 47.88 102 THR A N 1
ATOM 779 C CA . THR A 1 102 ? 9.879 -10.601 -10.245 1.00 47.88 102 THR A CA 1
ATOM 780 C C . THR A 1 102 ? 8.896 -9.433 -10.373 1.00 47.88 102 THR A C 1
ATOM 782 O O . THR A 1 102 ? 8.441 -9.068 -11.461 1.00 47.88 102 THR A O 1
ATOM 785 N N . SER A 1 103 ? 8.528 -8.856 -9.226 1.00 51.84 103 SER A N 1
ATOM 786 C CA . SER A 1 103 ? 7.704 -7.644 -9.138 1.00 51.84 103 SER A CA 1
ATOM 787 C C . SER A 1 103 ? 8.600 -6.483 -8.726 1.00 51.84 103 SER A C 1
ATOM 789 O O . SER A 1 103 ? 9.314 -6.600 -7.731 1.00 51.84 103 SER A O 1
ATOM 791 N N . ASN A 1 104 ? 8.557 -5.380 -9.473 1.00 56.34 104 ASN A N 1
ATOM 792 C CA . ASN A 1 104 ? 9.370 -4.201 -9.168 1.00 56.34 104 ASN A CA 1
ATOM 793 C C . ASN A 1 104 ? 8.656 -3.289 -8.156 1.00 56.34 104 ASN A C 1
ATOM 795 O O . ASN A 1 104 ? 9.255 -2.851 -7.184 1.00 56.34 104 ASN A O 1
ATOM 799 N N . HIS A 1 105 ? 7.359 -3.043 -8.375 1.00 63.38 105 HIS A N 1
ATOM 800 C CA . HIS A 1 105 ? 6.507 -2.219 -7.518 1.00 63.38 105 HIS A CA 1
ATOM 801 C C . HIS A 1 105 ? 5.069 -2.739 -7.569 1.00 63.38 105 HIS A C 1
ATOM 803 O O . HIS A 1 105 ? 4.612 -3.224 -8.607 1.00 63.38 105 HIS A O 1
ATOM 809 N N . GLY A 1 106 ? 4.352 -2.614 -6.460 1.00 67.88 106 GLY A N 1
ATOM 810 C CA . GLY A 1 106 ? 2.942 -2.961 -6.369 1.00 67.88 106 GLY A CA 1
ATOM 811 C C . GLY A 1 106 ? 2.221 -2.046 -5.394 1.00 67.88 106 GLY A C 1
ATOM 812 O O . GLY A 1 106 ? 2.837 -1.460 -4.502 1.00 67.88 106 GLY A O 1
ATOM 813 N N . VAL A 1 107 ? 0.918 -1.919 -5.598 1.00 72.31 107 VAL A N 1
ATOM 814 C CA . VAL A 1 107 ? 0.005 -1.225 -4.698 1.00 72.31 107 VAL A CA 1
ATOM 815 C C . VAL A 1 107 ? -0.968 -2.267 -4.178 1.00 72.31 107 VAL A C 1
ATOM 817 O O . VAL A 1 107 ? -1.613 -2.962 -4.957 1.00 72.31 107 VAL A O 1
ATOM 820 N N . GLY A 1 108 ? -1.033 -2.382 -2.856 1.00 77.81 108 GLY A N 1
ATOM 821 C CA . GLY A 1 108 ? -1.969 -3.250 -2.160 1.00 77.81 108 GLY A CA 1
ATOM 822 C C . GLY A 1 108 ? -2.847 -2.428 -1.234 1.00 77.81 108 GLY A C 1
ATOM 823 O O . GLY A 1 108 ? -2.357 -1.530 -0.544 1.00 77.81 108 GLY A O 1
ATOM 824 N N . VAL A 1 109 ? -4.124 -2.768 -1.224 1.00 79.69 109 VAL A N 1
ATOM 825 C CA . VAL A 1 109 ? -5.170 -2.197 -0.394 1.00 79.69 109 VAL A CA 1
ATOM 826 C C . VAL A 1 109 ? -5.665 -3.272 0.567 1.00 79.69 109 VAL A C 1
ATOM 828 O O . VAL A 1 109 ? -5.876 -4.425 0.196 1.00 79.69 109 VAL A O 1
ATOM 831 N N . VAL A 1 110 ? -5.816 -2.888 1.830 1.00 83.12 110 VAL A N 1
ATOM 832 C CA . VAL A 1 110 ? -6.353 -3.738 2.895 1.00 83.12 110 VAL A CA 1
ATOM 833 C C . VAL A 1 110 ? -7.591 -3.050 3.454 1.00 83.12 110 VAL A C 1
ATOM 835 O O . VAL A 1 110 ? -7.534 -1.856 3.743 1.00 83.12 110 VAL A O 1
ATOM 838 N N . ILE A 1 111 ? -8.691 -3.786 3.620 1.00 84.69 111 ILE A N 1
ATOM 839 C CA . ILE A 1 111 ? -9.965 -3.215 4.083 1.00 84.69 111 ILE A CA 1
ATOM 840 C C . ILE A 1 111 ? -10.455 -3.994 5.309 1.00 84.69 111 ILE A C 1
ATOM 842 O O . ILE A 1 111 ? -10.942 -5.099 5.167 1.00 84.69 111 ILE A O 1
ATOM 846 N N . PRO A 1 112 ? -10.369 -3.500 6.544 1.00 85.00 112 PRO A N 1
ATOM 847 C CA . PRO A 1 112 ? -10.929 -4.218 7.683 1.00 85.00 112 PRO A CA 1
ATOM 848 C C . PRO A 1 112 ? -12.430 -4.425 7.513 1.00 85.00 112 PRO A C 1
ATOM 850 O O . PRO A 1 112 ? -13.154 -3.470 7.239 1.00 85.00 112 PRO A O 1
ATOM 853 N N . ILE A 1 113 ? -12.900 -5.659 7.703 1.00 84.38 113 ILE A N 1
ATOM 854 C CA . ILE A 1 113 ? -14.327 -5.986 7.555 1.00 84.38 113 ILE A CA 1
ATOM 855 C C . ILE A 1 113 ? -15.163 -5.188 8.562 1.00 84.38 113 ILE A C 1
ATOM 857 O O . ILE A 1 113 ? -16.263 -4.745 8.245 1.00 84.38 113 ILE A O 1
ATOM 861 N N . ASP A 1 114 ? -14.615 -4.956 9.757 1.00 81.44 114 ASP A N 1
ATOM 862 C CA . ASP A 1 114 ? -15.321 -4.250 10.818 1.00 81.44 114 ASP A CA 1
ATOM 863 C C . ASP A 1 114 ? -15.501 -2.761 10.539 1.00 81.44 114 ASP A C 1
ATOM 865 O O . ASP A 1 114 ? -16.559 -2.237 10.867 1.00 81.44 114 ASP A O 1
ATOM 869 N N . THR A 1 115 ? -14.508 -2.060 9.980 1.00 80.06 115 THR A N 1
ATOM 870 C CA . THR A 1 115 ? -14.592 -0.606 9.733 1.00 80.06 115 THR A CA 1
ATOM 871 C C . THR A 1 115 ? -14.975 -0.252 8.303 1.00 80.06 115 THR A C 1
ATOM 873 O O . THR A 1 115 ? -15.544 0.815 8.092 1.0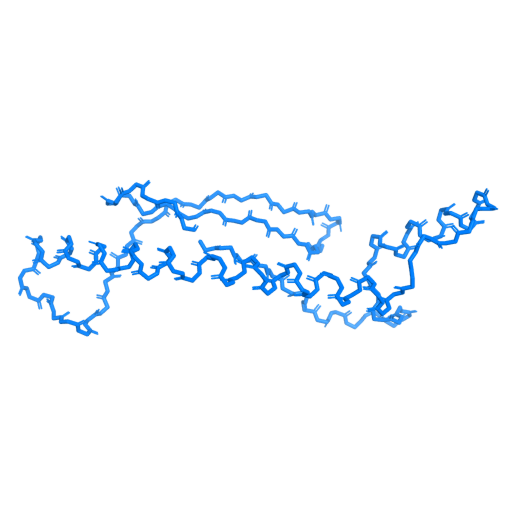0 80.06 115 THR A O 1
ATOM 876 N N . GLY A 1 116 ? -14.655 -1.104 7.327 1.00 78.25 116 GLY A N 1
ATOM 877 C CA . GLY A 1 116 ? -14.775 -0.799 5.900 1.00 78.25 116 GLY A CA 1
ATOM 878 C C . GLY A 1 116 ? -13.815 0.295 5.414 1.00 78.25 116 GLY A C 1
ATOM 879 O O . GLY A 1 116 ? -13.894 0.708 4.260 1.00 78.25 116 GLY A O 1
ATOM 880 N N . GLU A 1 117 ? -12.915 0.787 6.273 1.00 79.50 117 GLU A N 1
ATOM 881 C CA . GLU A 1 117 ? -11.983 1.861 5.929 1.00 79.50 117 GLU A CA 1
ATOM 882 C C . GLU A 1 117 ? -10.759 1.326 5.180 1.00 79.50 117 GLU A C 1
ATOM 884 O O . GLU A 1 117 ? -10.177 0.307 5.532 1.00 79.50 117 GLU A O 1
ATOM 889 N N . ILE A 1 118 ? -10.335 2.044 4.145 1.00 72.88 118 ILE A N 1
ATOM 890 C CA . ILE A 1 118 ? -9.230 1.631 3.277 1.00 72.88 118 ILE A CA 1
ATOM 891 C C . ILE A 1 118 ? -7.876 1.990 3.908 1.00 72.88 118 ILE A C 1
ATOM 893 O O . ILE A 1 118 ? -7.686 3.107 4.402 1.00 72.88 118 ILE A O 1
ATOM 897 N N . VAL A 1 119 ? -6.926 1.044 3.862 1.00 68.56 119 VAL A N 1
ATOM 898 C CA . VAL A 1 119 ? -5.560 1.157 4.413 1.00 68.56 119 VAL A CA 1
ATOM 899 C C . VAL A 1 119 ? -4.506 0.673 3.430 1.00 68.56 119 VAL A C 1
ATOM 901 O O . VAL A 1 119 ? -4.747 -0.339 2.735 1.00 68.56 119 VAL A O 1
#

pLDDT: mean 73.1, std 17.56, range [29.98, 90.56]

InterPro domains:
  IPR049012 Mutator-like transposase domain [PF20700] (25-119)

Sequence (119 aa):
MVIVCRNKPQSYSGSNGGCLARDSLCDLLTILGTAPLVEAPSYNRHIATLSSLSQETSKDQKKKVAACLRQRAMDKDLTIGENDYVDVAVPYDGTWHRRGYTSNHGVGVVIPIDTGEIV

Foldseek 3Di:
DFPFDADDPPDDPDDDVADPVLVVVQVVCVVVVHDRDDDRVVVVVVVVVVVVVVVVVVPVLVVVVVVVQLVVVCVVPVVDDPPDDDDFDWDKDKDFPDDDPDTRGIGMWIATPVPRRID

Secondary structure (DSSP, 8-state):
-----PPP----TT--S--HHHHHHHHHHHHTTPPPS--HHHHHHHHHHHHHHHHHHHHHHHHHHHHHHHHHHHHH-TT--TTS-------EEEEEEEETTEEEEEEEEE--TTT----